Protein AF-A0A0P6WWX1-F1 (afdb_monomer_lite)

InterPro domains:
  IPR035959 RutC-like superfamily [SSF55298] (8-57)

Sequence (61 aa):
MEFFGLERWLAIFGQVGKKPDGTIHEDTVELLEVTLENFKLDFAAVGSKKSVLVKVTFKRV

Structure (mmCIF, N/CA/C/O backbone):
data_AF-A0A0P6WWX1-F1
#
_entry.id   AF-A0A0P6WWX1-F1
#
loop_
_atom_site.group_PDB
_atom_site.id
_atom_site.type_symbol
_atom_site.label_atom_id
_atom_site.label_alt_id
_atom_site.label_comp_id
_atom_site.label_asym_id
_atom_site.label_entity_id
_atom_site.label_seq_id
_atom_site.pdbx_PDB_ins_code
_atom_site.Cartn_x
_atom_site.Cartn_y
_atom_site.Cartn_z
_atom_site.occupancy
_atom_site.B_iso_or_equiv
_atom_site.auth_seq_id
_atom_site.auth_comp_id
_atom_site.auth_asym_id
_atom_site.auth_atom_id
_atom_site.pdbx_PDB_model_num
ATOM 1 N N . MET A 1 1 ? 34.820 -7.127 -19.031 1.00 34.03 1 MET A N 1
ATOM 2 C CA . MET A 1 1 ? 34.394 -6.599 -17.721 1.00 34.03 1 MET A CA 1
ATOM 3 C C . MET A 1 1 ? 32.971 -6.107 -17.902 1.00 34.03 1 MET A C 1
ATOM 5 O O . MET A 1 1 ? 32.774 -5.059 -18.500 1.00 34.03 1 MET A O 1
ATOM 9 N N . GLU A 1 2 ? 31.986 -6.931 -17.547 1.00 33.97 2 GLU A N 1
ATOM 10 C CA . GLU A 1 2 ? 30.576 -6.544 -17.631 1.00 33.97 2 GLU A CA 1
ATOM 11 C C . GLU A 1 2 ? 30.252 -5.648 -16.434 1.00 33.97 2 GLU A C 1
ATOM 13 O O . GLU A 1 2 ? 30.410 -6.048 -15.282 1.00 33.97 2 GLU A O 1
ATOM 18 N N . PHE A 1 3 ? 29.861 -4.404 -16.707 1.00 44.94 3 PHE A N 1
ATOM 19 C CA . PHE A 1 3 ? 29.316 -3.510 -15.694 1.00 44.94 3 PHE A CA 1
ATOM 20 C C . PHE A 1 3 ? 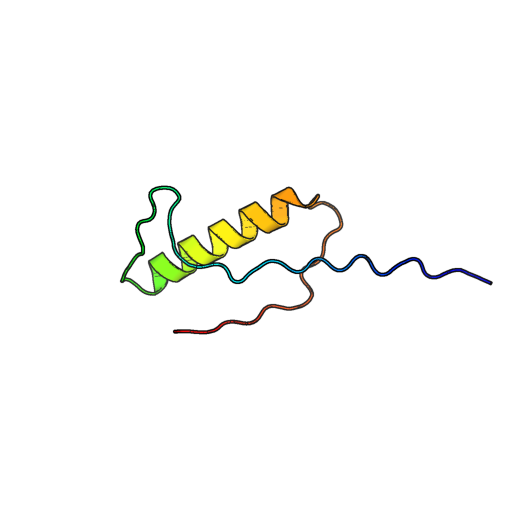27.889 -3.972 -15.381 1.00 44.94 3 PHE A C 1
ATOM 22 O O . PHE A 1 3 ? 26.963 -3.681 -16.139 1.00 44.94 3 PHE A O 1
ATOM 29 N N . PHE A 1 4 ? 27.694 -4.686 -14.272 1.00 49.72 4 PHE A N 1
ATOM 30 C CA . PHE A 1 4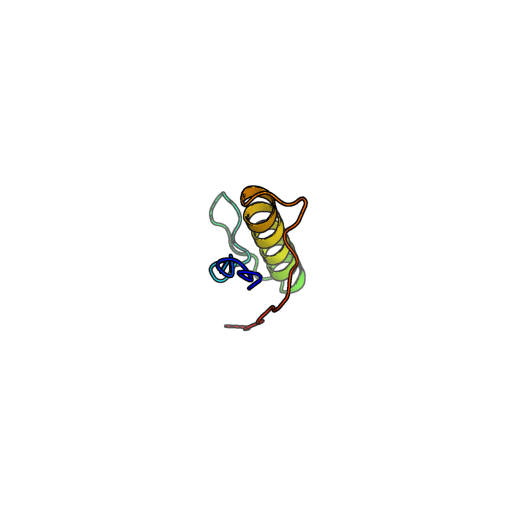 ? 26.360 -4.854 -13.701 1.00 49.72 4 PHE A CA 1
ATOM 31 C C . PHE A 1 4 ? 25.893 -3.471 -13.223 1.00 49.72 4 PHE A C 1
ATOM 33 O O . PHE A 1 4 ? 26.502 -2.859 -12.348 1.00 49.72 4 PHE A O 1
ATOM 40 N N . GLY A 1 5 ? 24.904 -2.925 -13.934 1.00 52.34 5 GLY A N 1
ATOM 41 C CA . GLY A 1 5 ? 24.479 -1.530 -13.848 1.00 52.34 5 GLY A CA 1
ATOM 42 C C . GLY A 1 5 ? 23.951 -1.107 -12.477 1.00 52.34 5 GLY A C 1
ATOM 43 O O . GLY A 1 5 ? 23.555 -1.934 -11.664 1.00 52.34 5 GLY A O 1
ATOM 44 N N . LEU A 1 6 ? 23.929 0.215 -12.265 1.00 54.78 6 LEU A N 1
ATOM 45 C CA . LEU A 1 6 ? 23.351 0.903 -11.105 1.00 54.78 6 LEU A CA 1
ATOM 46 C C . LEU A 1 6 ? 22.055 0.215 -10.652 1.00 54.78 6 LEU A C 1
ATOM 48 O O . LEU A 1 6 ? 21.074 0.213 -11.400 1.00 54.78 6 LEU A O 1
ATOM 52 N N . GLU A 1 7 ? 22.043 -0.360 -9.451 1.00 61.41 7 GLU A N 1
ATOM 53 C CA . GLU A 1 7 ? 20.837 -0.966 -8.897 1.00 61.41 7 GLU A CA 1
ATOM 54 C C . GLU A 1 7 ? 19.750 0.112 -8.743 1.00 61.41 7 GLU A C 1
ATOM 56 O O . GLU A 1 7 ? 19.847 1.018 -7.914 1.00 61.41 7 GLU A O 1
ATOM 61 N N . ARG A 1 8 ? 18.711 0.049 -9.582 1.00 77.44 8 ARG A N 1
AT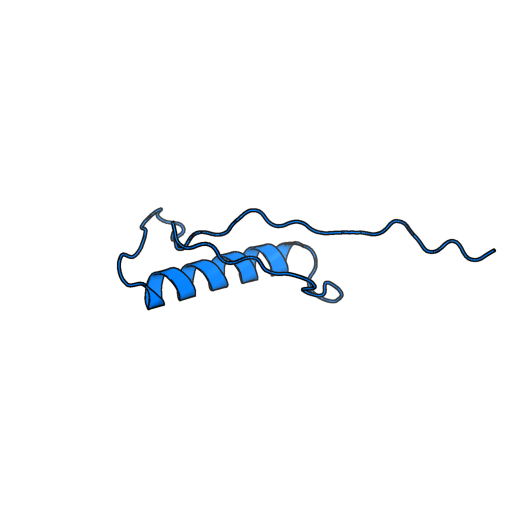OM 62 C CA . ARG A 1 8 ? 17.579 0.986 -9.553 1.00 77.44 8 ARG A CA 1
ATOM 63 C C . ARG A 1 8 ? 16.533 0.485 -8.560 1.00 77.44 8 ARG A C 1
ATOM 65 O O . ARG A 1 8 ? 15.529 -0.100 -8.959 1.00 77.44 8 ARG A O 1
ATOM 72 N N . TRP A 1 9 ? 16.786 0.683 -7.270 1.00 81.62 9 TRP A N 1
ATOM 73 C CA . TRP A 1 9 ? 15.813 0.383 -6.220 1.00 81.62 9 TRP A CA 1
ATOM 74 C C . TRP A 1 9 ? 14.738 1.468 -6.143 1.00 81.62 9 TRP A C 1
ATOM 76 O O . TRP A 1 9 ? 15.041 2.660 -6.147 1.00 81.62 9 TRP A O 1
ATOM 86 N N . LEU A 1 10 ? 13.480 1.044 -6.027 1.00 84.19 10 LEU A N 1
ATOM 87 C CA . LEU A 1 10 ? 12.349 1.908 -5.708 1.00 84.19 10 LEU A CA 1
ATOM 88 C C . LEU A 1 10 ? 11.922 1.647 -4.263 1.00 84.19 10 LEU A C 1
ATOM 90 O O . LEU A 1 10 ? 11.532 0.531 -3.923 1.00 84.19 10 LEU A O 1
ATOM 94 N N . ALA A 1 11 ? 11.952 2.688 -3.438 1.00 88.44 11 ALA A N 1
ATOM 95 C CA . ALA A 1 11 ? 11.300 2.691 -2.137 1.00 88.44 11 ALA A CA 1
ATOM 96 C C . ALA A 1 11 ? 10.005 3.507 -2.231 1.00 88.44 11 ALA A C 1
ATOM 98 O O . ALA A 1 11 ? 10.029 4.657 -2.663 1.00 88.44 11 ALA A O 1
ATOM 99 N N . ILE A 1 12 ? 8.886 2.907 -1.824 1.00 88.44 12 ILE A N 1
ATOM 100 C CA . ILE A 1 12 ? 7.588 3.578 -1.701 1.00 88.44 12 ILE A CA 1
ATOM 101 C C . ILE A 1 12 ? 7.362 3.858 -0.214 1.00 88.44 12 ILE A C 1
ATOM 103 O O . ILE A 1 12 ? 7.614 2.990 0.626 1.00 88.44 12 ILE A O 1
ATOM 107 N N . PHE A 1 13 ? 6.923 5.074 0.118 1.00 89.62 13 PHE A N 1
ATOM 108 C CA . PHE A 1 13 ? 6.558 5.420 1.491 1.00 89.62 13 PHE A CA 1
ATOM 109 C C . PHE A 1 13 ? 5.422 4.527 2.000 1.00 89.62 13 PHE A C 1
ATOM 111 O O . PHE A 1 13 ? 4.643 3.974 1.222 1.00 89.62 13 PHE A O 1
ATOM 118 N N . GLY A 1 14 ? 5.338 4.379 3.325 1.00 89.38 14 GLY A N 1
ATOM 119 C CA . GLY A 1 14 ? 4.277 3.602 3.956 1.00 89.38 14 GLY A CA 1
ATOM 120 C C . GLY A 1 14 ? 2.905 4.108 3.518 1.00 89.38 14 GLY A C 1
ATOM 121 O O . GLY A 1 14 ? 2.597 5.286 3.678 1.00 89.38 14 GLY A O 1
ATOM 122 N N . GLN A 1 15 ? 2.105 3.206 2.965 1.00 92.44 15 GLN A N 1
ATOM 123 C CA . GLN A 1 15 ? 0.744 3.507 2.552 1.00 92.44 15 GLN A CA 1
ATOM 124 C C . GLN A 1 15 ? -0.189 3.356 3.747 1.00 92.44 15 GLN A C 1
ATOM 126 O O . GLN A 1 15 ? -0.010 2.466 4.581 1.00 92.44 15 GLN A O 1
ATOM 131 N N . VAL A 1 16 ? -1.187 4.229 3.817 1.00 91.00 16 VAL A N 1
ATOM 132 C CA . VAL A 1 16 ? -2.254 4.180 4.819 1.00 91.00 16 VAL A CA 1
ATOM 133 C C . VAL A 1 16 ? -3.594 4.066 4.106 1.00 91.00 16 VAL A C 1
ATOM 135 O O . VAL A 1 16 ? -3.733 4.556 2.982 1.00 91.00 16 VAL A O 1
ATOM 138 N N . GLY A 1 17 ? -4.581 3.448 4.757 1.00 90.38 17 GLY A N 1
ATOM 139 C CA . GLY A 1 17 ? -5.943 3.276 4.240 1.00 90.38 17 GLY A CA 1
ATOM 140 C C . GLY A 1 17 ? -6.747 4.575 4.271 1.00 90.38 17 GLY A C 1
ATOM 141 O O . GLY A 1 17 ? -7.828 4.640 4.851 1.00 90.38 17 GLY A O 1
ATOM 142 N N . LYS A 1 18 ? -6.167 5.630 3.697 1.00 92.75 18 LYS A N 1
ATOM 143 C CA . LYS A 1 18 ? -6.724 6.969 3.573 1.00 92.75 18 LYS A CA 1
ATOM 144 C C . LYS A 1 18 ? -7.164 7.177 2.130 1.00 92.75 18 LYS A C 1
ATOM 146 O O . LYS A 1 18 ? -6.362 7.016 1.209 1.00 92.75 18 LYS A O 1
ATOM 151 N N . LYS A 1 19 ? -8.424 7.546 1.942 1.00 91.50 19 LYS A N 1
ATOM 152 C CA . LYS A 1 19 ? -8.978 7.902 0.633 1.00 91.50 19 LYS A CA 1
ATOM 153 C C . LYS A 1 19 ? -8.472 9.274 0.159 1.00 91.50 19 LYS A C 1
ATOM 155 O O . LYS A 1 19 ? -7.960 10.049 0.971 1.00 91.50 19 LYS A O 1
ATOM 160 N N . PRO A 1 20 ? -8.638 9.622 -1.133 1.00 89.06 20 PRO A N 1
ATOM 161 C CA . PRO A 1 20 ? -8.256 10.939 -1.653 1.00 89.06 20 PRO A CA 1
ATOM 162 C C . PRO A 1 20 ? -8.964 12.121 -0.970 1.00 89.06 20 PRO A C 1
ATOM 164 O O . PRO A 1 20 ? -8.391 13.202 -0.877 1.00 89.06 20 PRO A O 1
ATOM 167 N N . ASP A 1 21 ? -10.184 11.912 -0.463 1.00 93.50 21 ASP A N 1
ATOM 168 C CA . ASP A 1 21 ? -10.941 12.885 0.346 1.00 93.50 21 ASP A CA 1
ATOM 169 C C . ASP A 1 21 ? -10.399 13.045 1.779 1.00 93.50 21 ASP A C 1
ATOM 171 O O . ASP A 1 21 ? -10.757 13.971 2.504 1.00 93.50 21 ASP A O 1
ATOM 175 N N . GLY A 1 22 ? -9.491 12.157 2.172 1.00 92.50 22 GLY A N 1
ATOM 176 C CA . GLY A 1 22 ? -8.817 12.136 3.448 1.00 92.50 22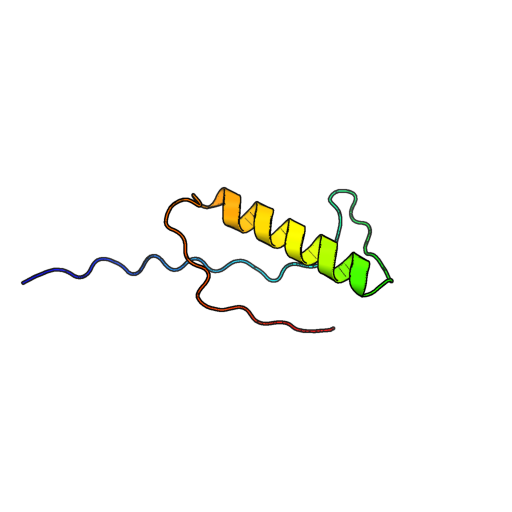 GLY A CA 1
ATOM 177 C C . GLY A 1 22 ? -9.469 11.288 4.534 1.00 92.50 22 GLY A C 1
ATOM 178 O O . GLY A 1 22 ? -8.903 11.219 5.628 1.00 92.50 22 GLY A O 1
ATOM 179 N N . THR A 1 23 ? -10.584 10.616 4.249 1.00 93.19 23 THR A N 1
ATOM 180 C CA . THR A 1 23 ? -11.249 9.711 5.190 1.00 93.19 23 THR A CA 1
ATOM 181 C C . THR A 1 23 ? -10.410 8.458 5.442 1.00 93.19 23 THR A C 1
ATOM 183 O O . THR A 1 23 ? -9.805 7.904 4.522 1.00 93.19 23 THR A O 1
ATOM 186 N N . ILE A 1 24 ? -10.384 8.008 6.700 1.00 90.06 24 ILE A N 1
ATOM 187 C CA . ILE A 1 24 ? -9.747 6.762 7.144 1.00 90.06 24 ILE A CA 1
ATOM 188 C C . ILE A 1 24 ? -10.848 5.828 7.643 1.00 90.06 24 ILE A C 1
ATOM 190 O O . ILE A 1 24 ? -11.691 6.242 8.436 1.00 90.06 24 ILE A O 1
ATOM 194 N N . HIS A 1 25 ? -10.840 4.588 7.162 1.00 83.88 25 HIS A N 1
ATOM 195 C CA . HIS A 1 25 ? -11.816 3.570 7.545 1.00 83.88 25 HIS A CA 1
ATOM 196 C C . HIS A 1 25 ? -11.446 2.917 8.883 1.00 83.88 25 HIS A C 1
ATOM 198 O O . HIS A 1 25 ? -10.279 2.616 9.126 1.00 83.88 25 HIS A O 1
ATOM 204 N N . GLU A 1 26 ? -12.440 2.691 9.745 1.00 85.69 26 GLU A N 1
ATOM 205 C CA . GLU A 1 26 ? -12.252 1.974 11.017 1.00 85.69 26 GLU A CA 1
ATOM 206 C C . GLU A 1 26 ? -12.291 0.452 10.833 1.00 85.69 26 GLU A C 1
ATOM 208 O O . GLU A 1 26 ? -11.625 -0.284 11.567 1.00 85.69 26 GLU A O 1
ATOM 213 N N . ASP A 1 27 ? -13.043 -0.025 9.834 1.00 92.25 27 ASP A N 1
ATOM 214 C CA . ASP A 1 27 ? -13.046 -1.438 9.484 1.00 92.25 27 ASP A CA 1
ATOM 215 C C . ASP A 1 27 ? -11.667 -1.854 8.958 1.00 92.25 27 ASP A C 1
ATOM 217 O O . ASP A 1 27 ? -11.079 -1.225 8.078 1.00 92.25 27 ASP A O 1
ATOM 221 N N . THR A 1 28 ? -11.129 -2.929 9.532 1.00 91.25 28 THR A N 1
ATOM 222 C CA . THR A 1 28 ? -9.756 -3.362 9.248 1.00 91.25 28 THR A CA 1
ATOM 223 C C . THR A 1 28 ? -9.605 -3.900 7.827 1.00 91.25 28 THR A C 1
ATOM 225 O O . THR A 1 28 ? -8.529 -3.756 7.241 1.00 91.25 28 THR A O 1
ATOM 228 N N . VAL A 1 29 ? -10.650 -4.523 7.275 1.00 93.19 29 VAL A N 1
ATOM 229 C CA . VAL A 1 29 ? -10.629 -5.054 5.909 1.00 93.19 29 VAL A CA 1
ATOM 230 C C . VAL A 1 29 ? -10.669 -3.893 4.927 1.00 93.19 29 VAL A C 1
ATOM 232 O O . VAL A 1 29 ? -9.769 -3.790 4.096 1.00 93.19 29 VAL A O 1
ATOM 235 N N . GLU A 1 30 ? -11.609 -2.964 5.095 1.00 92.44 30 GLU A N 1
ATOM 236 C CA . GLU A 1 30 ? -11.707 -1.771 4.245 1.00 92.44 30 GLU A CA 1
ATOM 237 C C . GLU A 1 30 ? -10.423 -0.924 4.303 1.00 92.44 30 GLU A C 1
ATOM 239 O O . GLU A 1 30 ? -9.911 -0.473 3.277 1.00 92.44 30 GLU A O 1
ATOM 244 N N . LEU A 1 31 ? -9.839 -0.748 5.493 1.00 93.06 31 LEU A N 1
ATOM 245 C CA . LEU A 1 31 ? -8.570 -0.037 5.664 1.00 93.06 31 LEU A CA 1
ATOM 246 C C . LEU A 1 31 ? -7.436 -0.705 4.870 1.00 93.06 31 LEU A C 1
ATOM 248 O O . LEU A 1 31 ? -6.639 -0.017 4.221 1.00 93.06 31 LEU A O 1
ATOM 252 N N . LEU A 1 32 ? -7.341 -2.036 4.919 1.00 93.12 32 LEU A N 1
ATOM 253 C CA . LEU A 1 32 ? -6.330 -2.788 4.180 1.00 93.12 32 LEU A CA 1
ATOM 254 C C . LEU A 1 32 ? -6.558 -2.699 2.667 1.00 93.12 32 LEU A C 1
ATOM 256 O O . LEU A 1 32 ? -5.593 -2.511 1.927 1.00 93.12 32 LEU A O 1
ATOM 260 N N . GLU A 1 33 ? -7.805 -2.800 2.213 1.00 94.38 33 GLU A N 1
ATOM 261 C CA . GLU A 1 33 ? -8.170 -2.673 0.800 1.00 94.38 33 GLU A CA 1
ATOM 262 C C . GLU A 1 33 ? -7.721 -1.323 0.237 1.00 94.38 33 GLU A C 1
ATOM 264 O O . GLU A 1 33 ? -6.940 -1.290 -0.718 1.00 94.38 33 GLU A O 1
ATOM 269 N N . VAL A 1 34 ? -8.084 -0.221 0.902 1.00 94.62 34 VAL A N 1
ATOM 270 C CA . VAL A 1 34 ? -7.665 1.133 0.503 1.00 94.62 34 VAL A CA 1
ATOM 271 C C . VAL A 1 34 ? -6.138 1.277 0.544 1.00 94.62 34 VAL A C 1
ATOM 273 O O . VAL A 1 34 ? -5.537 1.863 -0.355 1.00 94.62 34 VAL A O 1
ATOM 276 N N . THR A 1 35 ? -5.473 0.698 1.550 1.00 94.62 35 THR A N 1
ATOM 277 C CA . THR A 1 35 ? -4.001 0.727 1.652 1.00 94.62 35 THR A CA 1
ATOM 278 C C . THR A 1 35 ? -3.336 0.047 0.451 1.00 94.62 35 THR A C 1
ATOM 280 O O . THR A 1 35 ? -2.359 0.559 -0.103 1.00 94.62 35 THR A O 1
ATOM 283 N N . LEU A 1 36 ? -3.852 -1.114 0.039 1.00 94.06 36 LEU A N 1
ATOM 284 C CA . LEU A 1 36 ? -3.329 -1.872 -1.096 1.00 94.06 36 LEU A CA 1
ATOM 285 C C . LEU A 1 36 ? -3.635 -1.194 -2.434 1.00 94.06 36 LEU A C 1
ATOM 287 O O . LEU A 1 36 ? -2.815 -1.273 -3.349 1.00 94.06 36 LEU A O 1
ATOM 291 N N . GLU A 1 37 ? -4.784 -0.534 -2.568 1.00 94.56 37 GLU A N 1
ATOM 292 C CA . GLU A 1 37 ? -5.106 0.281 -3.742 1.00 94.56 37 GLU A CA 1
ATOM 293 C C . GLU A 1 37 ? -4.136 1.452 -3.897 1.00 94.56 37 GLU A C 1
ATOM 295 O O . GLU A 1 37 ? -3.545 1.607 -4.967 1.00 94.56 37 GLU A O 1
ATOM 300 N N . ASN A 1 38 ? -3.882 2.195 -2.819 1.00 94.00 38 ASN A N 1
ATOM 301 C CA . ASN A 1 38 ? -2.908 3.287 -2.815 1.00 94.00 38 ASN A CA 1
ATOM 302 C C . ASN A 1 38 ? -1.508 2.791 -3.218 1.00 94.00 38 ASN A C 1
ATOM 304 O O . ASN A 1 38 ? -0.876 3.355 -4.111 1.00 94.00 38 ASN A O 1
ATOM 308 N N . PHE A 1 39 ? -1.060 1.657 -2.662 1.00 92.50 39 PHE A N 1
ATOM 309 C CA . PHE A 1 39 ? 0.199 1.025 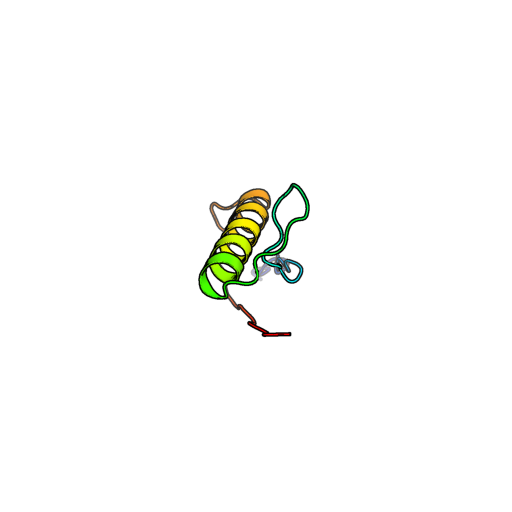-3.069 1.00 92.50 39 PHE A CA 1
ATOM 310 C C . PHE A 1 39 ? 0.236 0.675 -4.563 1.00 92.50 39 PHE A C 1
ATOM 312 O O . PHE A 1 39 ? 1.247 0.914 -5.223 1.00 92.50 39 PHE A O 1
ATOM 319 N N . LYS A 1 40 ? -0.842 0.099 -5.113 1.00 91.31 40 LYS A N 1
ATOM 320 C CA . LYS A 1 40 ? -0.911 -0.265 -6.538 1.00 91.31 40 LYS A CA 1
ATOM 321 C C . LYS A 1 40 ? -0.812 0.964 -7.435 1.00 91.31 40 LYS A C 1
ATOM 323 O O . LYS A 1 40 ? -0.135 0.889 -8.457 1.00 91.31 40 LYS A O 1
ATOM 328 N N . LEU A 1 41 ? -1.469 2.065 -7.068 1.00 91.38 41 LEU A N 1
ATOM 329 C CA . LEU A 1 41 ? -1.419 3.321 -7.817 1.00 91.38 41 LEU A CA 1
ATOM 330 C C . LEU A 1 41 ? 0.001 3.897 -7.833 1.00 91.38 41 LEU A C 1
ATOM 332 O O . LEU A 1 41 ? 0.531 4.181 -8.909 1.00 91.38 41 LEU A O 1
ATOM 336 N N . ASP A 1 42 ? 0.650 3.964 -6.671 1.00 89.94 42 ASP A N 1
ATOM 337 C CA . ASP A 1 42 ? 2.033 4.432 -6.555 1.00 89.94 42 ASP A CA 1
ATOM 338 C C . ASP A 1 42 ? 3.001 3.523 -7.323 1.00 89.94 42 ASP A C 1
ATOM 340 O O . ASP A 1 42 ? 3.831 3.993 -8.100 1.00 89.94 42 ASP A O 1
ATOM 344 N N . PHE A 1 43 ? 2.868 2.203 -7.176 1.00 88.31 43 PHE A N 1
ATOM 345 C CA . PHE A 1 43 ? 3.707 1.240 -7.888 1.00 88.31 43 PHE A CA 1
ATOM 346 C C . PHE A 1 43 ? 3.500 1.306 -9.410 1.00 88.31 43 PHE A C 1
ATOM 348 O O . PHE A 1 43 ? 4.456 1.166 -10.179 1.00 88.31 43 PHE A O 1
ATOM 355 N N . ALA A 1 44 ? 2.268 1.564 -9.864 1.00 87.62 44 ALA A N 1
ATOM 356 C CA . ALA A 1 44 ? 1.948 1.748 -11.274 1.00 87.62 44 ALA A CA 1
ATOM 357 C C . ALA A 1 44 ? 2.585 3.018 -11.860 1.00 87.62 44 ALA A C 1
ATOM 359 O O . ALA A 1 44 ? 3.068 2.984 -12.997 1.00 87.62 44 ALA A O 1
ATOM 360 N N . ALA A 1 45 ? 2.634 4.106 -11.084 1.00 86.31 45 ALA A N 1
ATOM 361 C CA . ALA A 1 45 ? 3.173 5.395 -11.512 1.00 86.31 45 ALA A CA 1
ATOM 362 C C . ALA A 1 45 ? 4.681 5.360 -11.830 1.00 86.31 45 ALA A C 1
ATOM 364 O O . ALA A 1 45 ? 5.155 6.153 -12.641 1.00 86.31 45 ALA A O 1
ATOM 365 N N . VAL A 1 46 ? 5.441 4.417 -11.260 1.00 81.06 46 VAL A N 1
ATOM 366 C CA . VAL A 1 46 ? 6.910 4.355 -11.419 1.00 81.06 46 VAL A CA 1
ATOM 367 C C . VAL A 1 46 ? 7.371 3.614 -12.693 1.00 81.06 46 VAL A C 1
ATOM 369 O O . VAL A 1 46 ? 8.564 3.464 -12.944 1.00 81.06 46 VAL A O 1
ATOM 372 N N . GLY A 1 47 ? 6.457 3.192 -13.572 1.00 68.56 47 GLY A N 1
ATOM 373 C CA . GLY A 1 47 ? 6.818 2.536 -14.840 1.00 68.56 47 GLY A CA 1
ATOM 374 C C . GLY A 1 47 ? 6.831 1.012 -14.710 1.00 68.56 47 GLY A C 1
ATOM 375 O O . GLY A 1 47 ? 7.856 0.336 -14.749 1.00 68.56 47 GLY A O 1
ATOM 376 N N . SER A 1 48 ? 5.631 0.471 -14.574 1.00 60.81 48 SER A N 1
ATOM 377 C CA . SER A 1 48 ? 5.267 -0.846 -14.042 1.00 60.81 48 SER A CA 1
ATOM 378 C C . SER A 1 48 ? 5.516 -2.081 -14.915 1.00 60.81 48 SER A C 1
ATOM 380 O O . SER A 1 48 ? 5.112 -3.175 -14.533 1.00 60.81 48 SER A O 1
ATOM 382 N N . LYS A 1 49 ? 6.197 -1.986 -16.064 1.00 64.75 49 LYS A N 1
ATOM 383 C CA . LYS A 1 49 ? 6.398 -3.182 -16.916 1.00 64.75 49 LYS A CA 1
ATOM 384 C C . LYS A 1 49 ? 7.579 -4.068 -16.516 1.00 64.75 49 LYS A C 1
ATOM 386 O O . LYS A 1 49 ? 7.614 -5.223 -16.922 1.00 64.75 49 LYS A O 1
ATOM 391 N N . LYS A 1 50 ? 8.555 -3.544 -15.768 1.00 70.94 50 LYS A N 1
ATOM 392 C CA . LYS A 1 50 ? 9.746 -4.308 -15.334 1.00 70.94 50 LYS A CA 1
ATOM 393 C C . LYS A 1 50 ? 10.015 -4.236 -13.832 1.00 70.94 50 LYS A C 1
ATOM 395 O O . LYS A 1 50 ? 10.934 -4.892 -13.353 1.00 70.94 50 LYS A O 1
ATOM 400 N N . SER A 1 51 ? 9.238 -3.440 -13.104 1.00 78.75 51 SER A N 1
ATOM 401 C CA . SER A 1 51 ? 9.366 -3.319 -11.657 1.00 78.75 51 SER A CA 1
ATOM 402 C C . SER A 1 51 ? 8.837 -4.585 -10.998 1.00 78.75 51 SER A C 1
ATOM 404 O O . SER A 1 51 ? 7.725 -5.023 -11.284 1.00 78.75 51 SER A O 1
ATOM 406 N N . VAL A 1 52 ? 9.636 -5.166 -10.110 1.00 84.56 52 VAL A N 1
ATOM 407 C CA . VAL A 1 52 ? 9.267 -6.353 -9.339 1.00 84.56 52 VAL A CA 1
ATOM 408 C C . VAL A 1 52 ? 9.191 -5.959 -7.875 1.00 84.56 52 VAL A C 1
ATOM 410 O O . VAL A 1 52 ? 10.083 -5.292 -7.350 1.00 84.56 52 VAL A O 1
ATOM 413 N N . LEU A 1 53 ? 8.114 -6.369 -7.212 1.00 87.88 53 LEU A N 1
ATOM 414 C CA . LEU A 1 53 ? 7.988 -6.217 -5.773 1.00 87.88 53 LEU A CA 1
ATOM 415 C C . LEU A 1 53 ? 8.861 -7.265 -5.079 1.00 87.88 53 LEU A C 1
ATOM 417 O O . LEU A 1 53 ? 8.565 -8.454 -5.130 1.00 87.88 53 LEU A O 1
ATOM 421 N N . VAL A 1 54 ? 9.937 -6.815 -4.439 1.00 91.38 54 VAL A N 1
ATOM 422 C CA . VAL A 1 54 ? 10.916 -7.700 -3.783 1.00 91.38 54 VAL A CA 1
ATOM 423 C C . VAL A 1 54 ? 10.747 -7.781 -2.266 1.00 91.38 54 VAL A C 1
ATOM 425 O O . VAL A 1 54 ? 11.218 -8.732 -1.649 1.00 91.38 54 VAL A O 1
ATOM 428 N N . LYS A 1 55 ? 10.084 -6.797 -1.643 1.00 92.12 55 LYS A N 1
ATOM 429 C C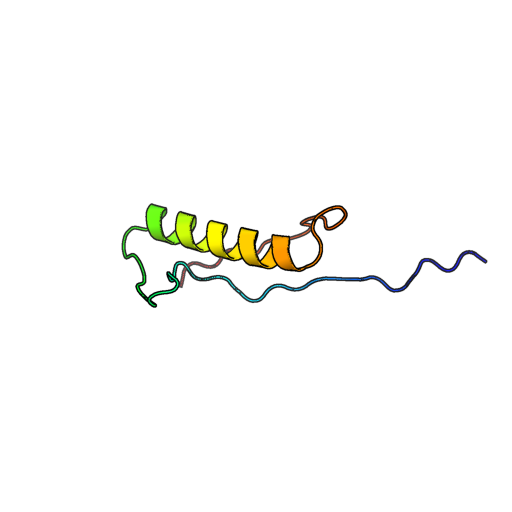A . LYS A 1 55 ? 9.862 -6.753 -0.191 1.00 92.12 55 LYS A CA 1
ATOM 430 C C . LYS A 1 55 ? 8.668 -5.872 0.173 1.00 92.12 55 LYS A C 1
ATOM 432 O O . LYS A 1 55 ? 8.507 -4.794 -0.390 1.00 92.12 55 LYS A O 1
ATOM 437 N N . VAL A 1 56 ? 7.896 -6.307 1.171 1.00 91.94 56 VAL A N 1
ATOM 438 C CA . VAL A 1 56 ? 6.833 -5.525 1.823 1.00 91.94 56 VAL A CA 1
ATOM 439 C C . VAL A 1 56 ? 6.970 -5.658 3.337 1.00 91.94 56 VAL A C 1
ATOM 441 O O . VAL A 1 56 ? 7.284 -6.736 3.839 1.00 91.94 56 VAL A O 1
ATOM 444 N N . THR A 1 57 ? 6.714 -4.568 4.058 1.00 93.62 57 THR A N 1
ATOM 445 C CA . THR A 1 57 ? 6.624 -4.551 5.521 1.00 93.62 57 THR A CA 1
ATOM 446 C C . THR A 1 57 ? 5.228 -4.088 5.918 1.00 93.62 57 THR A C 1
ATOM 448 O O . THR A 1 57 ? 4.819 -2.995 5.533 1.00 93.62 57 THR A O 1
ATOM 451 N N . PHE A 1 58 ? 4.519 -4.886 6.715 1.00 90.81 58 PHE A N 1
ATOM 452 C CA . PHE A 1 58 ? 3.225 -4.511 7.284 1.00 90.81 58 PHE A CA 1
ATOM 453 C C . PHE A 1 58 ? 3.402 -4.075 8.736 1.00 90.81 58 PHE A C 1
ATOM 455 O O . PHE A 1 58 ? 4.100 -4.733 9.509 1.00 90.81 58 PHE A O 1
ATOM 462 N N . LYS A 1 59 ? 2.751 -2.975 9.116 1.00 87.81 59 LYS A N 1
ATOM 463 C CA . LYS A 1 59 ? 2.665 -2.524 10.504 1.00 87.81 59 LYS A CA 1
ATOM 464 C C . LYS A 1 59 ? 1.234 -2.095 10.792 1.00 87.81 59 LYS A C 1
ATOM 466 O O . LYS A 1 59 ? 0.708 -1.229 10.102 1.00 87.81 59 LYS A O 1
ATOM 471 N N . ARG A 1 60 ? 0.636 -2.684 11.826 1.00 81.06 60 ARG A N 1
ATOM 472 C CA . ARG A 1 60 ? -0.585 -2.165 12.442 1.00 81.06 60 ARG A CA 1
ATOM 473 C C . ARG A 1 60 ? -0.160 -1.136 13.486 1.00 81.06 60 ARG A C 1
ATOM 475 O O . ARG A 1 60 ? 0.704 -1.444 14.310 1.00 81.06 60 ARG A O 1
ATOM 482 N N . VAL A 1 61 ? -0.684 0.078 13.375 1.00 69.38 61 VAL A N 1
ATOM 483 C CA . VAL A 1 61 ? -0.445 1.178 14.322 1.00 69.38 61 VAL A CA 1
ATOM 484 C C . VAL A 1 61 ? -1.675 1.355 15.190 1.00 69.38 61 VAL A C 1
ATOM 486 O O . VAL A 1 61 ? -2.779 1.102 14.658 1.00 69.38 61 VAL A O 1
#

Foldseek 3Di:
DDPPDDPPDDDDPQFWLADPVGDADPDPVSGVVSRVVVVVVVCVVVPNPPDDDPDDDDDDD

Radius of gyration: 15.13 Å; chains: 1; bounding box: 47×21×32 Å

pLDDT: mean 82.96, std 15.16, range [33.97, 94.62]

Secondary structure (DSSP, 8-state):
----------PPPPP-SB-TT--B-SSHHHHHHHHHHHHHHHHHHTTTTS-----------

Organism: NCBI:txid229920